Protein AF-0000000083722443 (afdb_homodimer)

pLDDT: mean 84.71, std 19.14, range [34.25, 98.88]

Solvent-accessible surface area (backbone atoms only — not comparable to full-atom values): 8687 Å² total; per-residue (Å²): 117,65,65,60,49,50,51,50,50,55,50,47,51,51,50,49,52,52,44,52,52,48,51,52,52,38,52,53,41,53,50,53,34,51,51,45,53,51,52,39,54,55,49,51,50,51,40,53,54,50,51,49,53,52,51,54,53,54,53,54,51,54,58,54,53,58,58,68,67,63,62,79,79,69,77,77,80,127,115,65,64,60,48,50,50,49,51,53,50,46,51,51,50,49,53,51,43,53,52,49,51,53,52,36,52,51,40,52,50,53,34,51,52,45,54,51,50,38,54,55,50,51,50,50,39,52,53,48,52,50,53,52,51,54,53,54,54,55,52,56,59,53,55,58,58,69,67,64,63,81,80,71,78,78,82,128

Foldseek 3Di:
DVVVVVVVVVVVVVVVVVVVVVVVVVVVVVVVVVVVVVVVVVVVVVVVVVVVVVVVVVVVVVVVVVVVPPDPPPPPDD/DVVVVVVVVVVVVVVVVVVVVVVVVVVVVVVVVVVVVVVVVVVVVVVVVVVVVVVVVVVVVVVVVVVVPPDPPPDPDD

Sequence (156 aa):
MDRKIDGLNEQLEEDSRCLEHLQVQLVDERSKRARLERENNIVQEQVNMLMNMIQETEQMEDEGQEVGRLRPRGTLIVMDRKIDGLNEQLEEDSRCLEHLQVQLVDERSKRARLERENNIVQEQVNMLMNMIQETEQMEDEGQEVGRLRPRGTLIV

Structure (mmCIF, N/CA/C/O backbone):
data_AF-0000000083722443-model_v1
#
loop_
_entity.id
_entity.type
_entity.pdbx_description
1 polymer 'Putative Snf1-related kinase interactor 1'
#
loop_
_atom_site.group_PDB
_atom_site.id
_atom_site.type_symbol
_atom_site.label_atom_id
_atom_site.label_alt_id
_atom_site.label_comp_id
_atom_site.label_asym_id
_atom_site.label_entity_id
_atom_site.label_seq_id
_atom_site.pdbx_PDB_ins_code
_atom_site.Cartn_x
_atom_site.Cartn_y
_atom_site.Cartn_z
_atom_site.occupancy
_atom_site.B_iso_or_equiv
_atom_site.auth_seq_id
_atom_site.auth_comp_id
_atom_site.auth_asym_id
_atom_site.auth_atom_id
_atom_site.pdbx_PDB_model_num
ATOM 1 N N . MET A 1 1 ? 0.13 -43.281 -22.766 1 58.31 1 MET A N 1
ATOM 2 C CA . MET A 1 1 ? 0.903 -42.75 -21.641 1 58.31 1 MET A CA 1
ATOM 3 C C . MET A 1 1 ? 1.322 -41.312 -21.906 1 58.31 1 MET A C 1
ATOM 5 O O . MET A 1 1 ? 1.287 -40.469 -21 1 58.31 1 MET A O 1
ATOM 9 N N . ASP A 1 2 ? 1.426 -40.906 -23.297 1 80.81 2 ASP A N 1
ATOM 10 C CA . ASP A 1 2 ? 1.977 -39.688 -23.844 1 80.81 2 ASP A CA 1
ATOM 11 C C . ASP A 1 2 ? 0.983 -38.531 -23.719 1 80.81 2 ASP A C 1
ATOM 13 O O . ASP A 1 2 ? 1.362 -37.406 -23.344 1 80.81 2 ASP A O 1
ATOM 17 N N . ARG A 1 3 ? -0.325 -39.094 -23.719 1 87.44 3 ARG A N 1
ATOM 18 C CA . ARG A 1 3 ? -1.338 -38.031 -23.688 1 87.44 3 ARG A CA 1
ATOM 19 C C . ARG A 1 3 ? -1.47 -37.438 -22.297 1 87.44 3 ARG A C 1
ATOM 21 O O . ARG A 1 3 ? -1.655 -36.25 -22.141 1 87.44 3 ARG A O 1
ATOM 28 N N . LYS A 1 4 ? -1.379 -38.375 -21.328 1 90.06 4 LYS A N 1
ATOM 29 C CA . LYS A 1 4 ? -1.48 -37.938 -19.938 1 90.06 4 LYS A CA 1
ATOM 30 C C . LYS A 1 4 ? -0.312 -37.031 -19.578 1 90.06 4 LYS A C 1
ATOM 32 O O . LYS A 1 4 ? -0.502 -36 -18.922 1 90.06 4 LYS A O 1
ATOM 37 N N . ILE A 1 5 ? 0.86 -37.312 -19.906 1 92.12 5 ILE A N 1
ATOM 38 C CA . ILE A 1 5 ? 2.064 -36.531 -19.641 1 92.12 5 ILE A CA 1
ATOM 39 C C . ILE A 1 5 ? 1.958 -35.188 -20.328 1 92.12 5 ILE A C 1
ATOM 41 O O . ILE A 1 5 ? 2.344 -34.156 -19.766 1 92.12 5 ILE A O 1
ATOM 45 N N . ASP A 1 6 ? 1.548 -35.281 -21.562 1 90.62 6 ASP A N 1
ATOM 46 C CA . ASP A 1 6 ? 1.365 -34.031 -22.281 1 90.62 6 ASP A CA 1
ATOM 47 C C . ASP A 1 6 ? 0.411 -33.094 -21.531 1 90.62 6 ASP A C 1
ATOM 49 O O . ASP A 1 6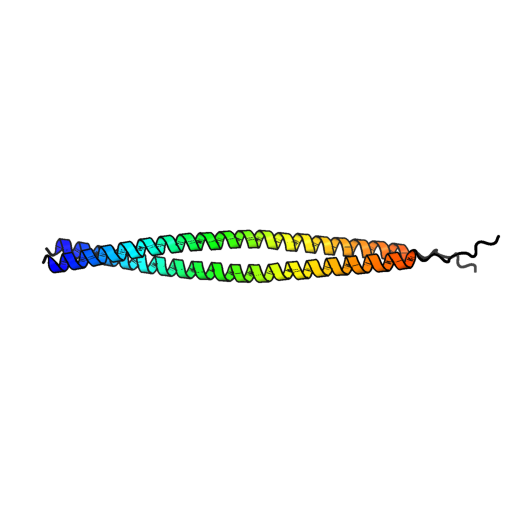 ? 0.657 -31.891 -21.438 1 90.62 6 ASP A O 1
ATOM 53 N N . GLY A 1 7 ? -0.648 -33.719 -21.078 1 94.19 7 GLY A N 1
ATOM 54 C CA . GLY A 1 7 ? -1.607 -32.969 -20.312 1 94.19 7 GLY A CA 1
ATOM 55 C C . GLY A 1 7 ? -1.015 -32.375 -19.047 1 94.19 7 GLY A C 1
ATOM 56 O O . GLY A 1 7 ? -1.261 -31.203 -18.734 1 94.19 7 GLY A O 1
ATOM 57 N N . LEU A 1 8 ? -0.257 -33.125 -18.375 1 94.56 8 LEU A N 1
ATOM 58 C CA . LEU A 1 8 ? 0.388 -32.656 -17.141 1 94.56 8 LEU A CA 1
ATOM 59 C C . LEU A 1 8 ? 1.397 -31.562 -17.453 1 94.56 8 LEU A C 1
ATOM 61 O O . LEU A 1 8 ? 1.49 -30.578 -16.703 1 94.56 8 LEU A O 1
ATOM 65 N N . ASN A 1 9 ? 2.104 -31.688 -18.438 1 93.62 9 ASN A N 1
ATOM 66 C CA . ASN A 1 9 ? 3.07 -30.672 -18.859 1 93.62 9 ASN A CA 1
ATOM 67 C C . ASN A 1 9 ? 2.385 -29.375 -19.234 1 93.62 9 ASN A C 1
ATOM 69 O O . ASN A 1 9 ? 2.895 -28.281 -18.938 1 93.62 9 ASN A O 1
ATOM 73 N N . GLU A 1 10 ? 1.323 -29.484 -19.953 1 95.5 10 GLU A N 1
ATOM 74 C CA . GLU A 1 10 ? 0.537 -28.297 -20.297 1 95.5 10 GLU A CA 1
ATOM 75 C C . GLU A 1 10 ? 0.062 -27.578 -19.031 1 95.5 10 GLU A C 1
ATOM 77 O O . GLU A 1 10 ? 0.118 -26.344 -18.953 1 95.5 10 GLU A O 1
ATOM 82 N N . GLN A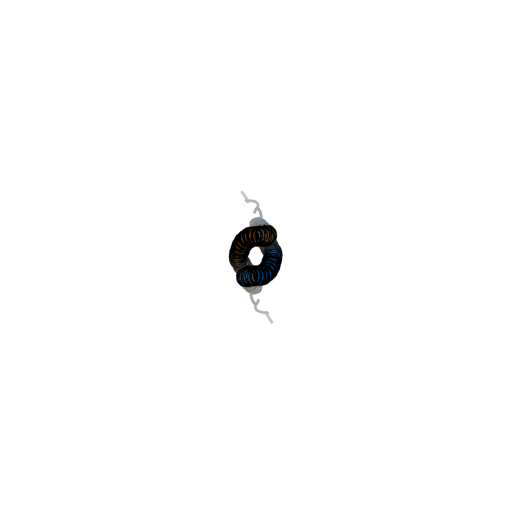 1 11 ? -0.382 -28.359 -18.062 1 97.12 11 GLN A N 1
ATOM 83 C CA . GLN A 1 11 ? -0.823 -27.797 -16.797 1 97.12 11 GLN A CA 1
ATOM 84 C C . GLN A 1 11 ? 0.334 -27.125 -16.062 1 97.12 11 GLN A C 1
ATOM 86 O O . GLN A 1 11 ? 0.175 -26.047 -15.492 1 97.12 11 GLN A O 1
ATOM 91 N N . LEU A 1 12 ? 1.431 -27.75 -16.062 1 96.56 12 LEU A N 1
ATOM 92 C CA . LEU A 1 12 ? 2.611 -27.188 -15.406 1 96.56 12 LEU A CA 1
ATOM 93 C C . LEU A 1 12 ? 3.02 -25.875 -16.047 1 96.56 12 LEU A C 1
ATOM 95 O O . LEU A 1 12 ? 3.414 -24.938 -15.352 1 96.56 12 LEU A O 1
ATOM 99 N N . GLU A 1 13 ? 2.941 -25.766 -17.312 1 95.94 13 GLU A N 1
ATOM 100 C CA . GLU A 1 13 ? 3.264 -24.531 -18.016 1 95.94 13 GLU A CA 1
ATOM 101 C C . GLU A 1 13 ? 2.287 -23.422 -17.656 1 95.94 13 GLU A C 1
ATOM 103 O O . GLU A 1 13 ? 2.693 -22.281 -17.438 1 95.94 13 GLU A O 1
ATOM 108 N N . GLU A 1 14 ? 1.102 -23.75 -17.609 1 97.44 14 GLU A N 1
ATOM 109 C CA . GLU A 1 14 ? 0.077 -22.781 -17.25 1 97.44 14 GLU A CA 1
ATOM 110 C C . GLU A 1 14 ? 0.274 -22.281 -15.82 1 97.44 14 GLU A C 1
ATOM 112 O O . GLU A 1 14 ? 0.2 -21.078 -15.562 1 97.44 14 GLU A O 1
ATOM 117 N N . ASP A 1 15 ? 0.506 -23.188 -14.922 1 97.88 15 ASP A N 1
ATOM 118 C CA . ASP A 1 15 ? 0.736 -22.812 -13.531 1 97.88 15 ASP A CA 1
ATOM 119 C C . ASP A 1 15 ? 1.972 -21.938 -13.391 1 97.88 15 ASP A C 1
ATOM 121 O O . ASP A 1 15 ? 1.967 -20.969 -12.633 1 97.88 15 ASP A O 1
ATOM 125 N N . SER A 1 16 ? 2.945 -22.219 -14.141 1 97.56 16 SER A N 1
ATOM 126 C CA . SER A 1 16 ? 4.164 -21.422 -14.117 1 97.56 16 SER A CA 1
ATOM 127 C C . SER A 1 16 ? 3.895 -20 -14.578 1 97.56 16 SER A C 1
ATOM 129 O O . SER A 1 16 ? 4.406 -19.047 -13.984 1 97.56 16 SER A O 1
ATOM 131 N N . ARG A 1 17 ? 3.127 -19.891 -15.633 1 98.25 17 ARG A N 1
ATOM 132 C CA . ARG A 1 17 ? 2.75 -18.562 -16.125 1 98.25 17 ARG A CA 1
ATOM 133 C C . ARG A 1 17 ? 1.965 -17.797 -15.062 1 98.25 17 ARG A C 1
ATOM 135 O O . ARG A 1 17 ? 2.215 -16.609 -14.836 1 98.25 17 ARG A O 1
ATOM 142 N N . CYS A 1 18 ? 1.061 -18.469 -14.43 1 98.62 18 CYS A N 1
ATOM 143 C CA . CYS A 1 18 ? 0.248 -17.844 -13.391 1 98.62 18 CYS A CA 1
ATOM 144 C C . CYS A 1 18 ? 1.109 -17.422 -12.203 1 98.62 18 CYS A C 1
ATOM 146 O O . CYS A 1 18 ? 0.938 -16.328 -11.664 1 98.62 18 CYS A O 1
ATOM 148 N N . LEU A 1 19 ? 2.072 -18.25 -11.844 1 98.62 19 LEU A N 1
ATOM 149 C CA . LEU A 1 19 ? 2.992 -17.953 -10.75 1 98.62 19 LEU A CA 1
ATOM 150 C C . LEU A 1 19 ? 3.807 -16.703 -11.047 1 98.62 19 LEU A C 1
ATOM 152 O O . LEU A 1 19 ? 3.936 -15.82 -10.195 1 98.62 19 LEU A O 1
ATOM 156 N N . GLU A 1 20 ? 4.262 -16.641 -12.203 1 98.62 20 GLU A N 1
ATOM 157 C CA . GLU A 1 20 ? 5.039 -15.477 -12.617 1 98.62 20 GLU A CA 1
ATOM 158 C C . GLU A 1 20 ? 4.199 -14.203 -12.57 1 98.62 20 GLU A C 1
ATOM 160 O O . GLU A 1 20 ? 4.66 -13.164 -12.094 1 98.62 20 GLU A O 1
ATOM 165 N N . HIS A 1 21 ? 3.033 -14.305 -13.078 1 98.81 21 HIS A N 1
ATOM 166 C CA . HIS A 1 21 ? 2.131 -13.156 -13.094 1 98.81 21 HIS A CA 1
ATOM 167 C C . HIS A 1 21 ? 1.815 -12.68 -11.68 1 98.81 21 HIS A C 1
ATOM 169 O O . HIS A 1 21 ? 1.853 -11.477 -11.398 1 98.81 21 HIS A O 1
ATOM 175 N N . LEU A 1 22 ? 1.547 -13.516 -10.773 1 98.81 22 LEU A N 1
ATOM 176 C CA . LEU A 1 22 ? 1.229 -13.18 -9.391 1 98.81 22 LEU A CA 1
ATOM 177 C C . LEU A 1 22 ? 2.432 -12.547 -8.695 1 98.81 22 LEU A C 1
ATOM 179 O O . LEU A 1 22 ? 2.279 -11.609 -7.902 1 98.81 22 LEU A O 1
ATOM 183 N N . GLN A 1 23 ? 3.523 -13.094 -9 1 98.69 23 GLN A N 1
ATOM 184 C CA . GLN A 1 23 ? 4.746 -12.531 -8.43 1 98.69 23 GLN A CA 1
ATOM 185 C C . GLN A 1 23 ? 4.938 -11.078 -8.867 1 98.69 23 GLN A C 1
ATOM 187 O O . GLN A 1 23 ? 5.309 -10.227 -8.055 1 98.69 23 GLN A O 1
ATOM 192 N N . VAL A 1 24 ? 4.699 -10.773 -10.062 1 98.88 24 VAL A N 1
ATOM 193 C CA . VAL A 1 24 ? 4.816 -9.414 -10.586 1 98.88 24 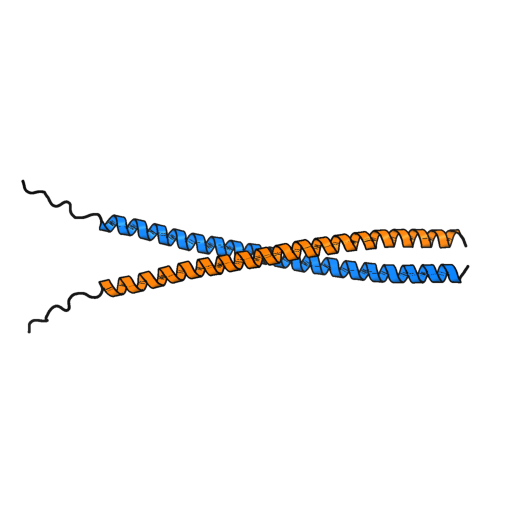VAL A CA 1
ATOM 194 C C . VAL A 1 24 ? 3.791 -8.508 -9.898 1 98.88 24 VAL A C 1
ATOM 196 O O . VAL A 1 24 ? 4.117 -7.398 -9.477 1 98.88 24 VAL A O 1
ATOM 199 N N . GLN A 1 25 ? 2.572 -8.984 -9.773 1 98.75 25 GLN A N 1
ATOM 200 C CA . GLN A 1 25 ? 1.521 -8.219 -9.117 1 98.75 25 GLN A CA 1
ATOM 201 C C . GLN A 1 25 ? 1.883 -7.918 -7.664 1 98.75 25 GLN A C 1
ATOM 203 O O . GLN A 1 25 ? 1.66 -6.805 -7.18 1 98.75 25 GLN A O 1
ATOM 208 N N . LEU A 1 26 ? 2.418 -8.898 -7.086 1 98.88 26 LEU A N 1
ATOM 209 C CA . LEU A 1 26 ? 2.795 -8.75 -5.684 1 98.88 26 LEU A CA 1
ATOM 210 C C . LEU A 1 26 ? 3.883 -7.695 -5.52 1 98.88 26 LEU A C 1
ATOM 212 O O . LEU A 1 26 ? 3.799 -6.848 -4.633 1 98.88 26 LEU A O 1
ATOM 216 N N . VAL A 1 27 ? 4.824 -7.738 -6.367 1 98.81 27 VAL A N 1
ATOM 217 C CA . VAL A 1 27 ? 5.91 -6.766 -6.32 1 98.81 27 VAL A CA 1
ATOM 218 C C . VAL A 1 27 ? 5.363 -5.363 -6.582 1 98.81 27 VAL A C 1
ATOM 220 O O . VAL A 1 27 ? 5.746 -4.402 -5.91 1 98.81 27 VAL A O 1
ATOM 223 N N . ASP A 1 28 ? 4.527 -5.238 -7.508 1 98.75 28 ASP A N 1
ATOM 224 C CA . ASP A 1 28 ? 3.914 -3.955 -7.828 1 98.75 28 ASP A CA 1
ATOM 225 C C . ASP A 1 28 ? 3.119 -3.414 -6.641 1 98.75 28 ASP A C 1
ATOM 227 O O . ASP A 1 28 ? 3.23 -2.236 -6.301 1 98.75 28 ASP A O 1
ATOM 231 N N . GLU A 1 29 ? 2.42 -4.305 -6.02 1 98.75 29 GLU A N 1
ATOM 232 C CA . GLU A 1 29 ? 1.618 -3.9 -4.867 1 98.75 29 GLU A CA 1
ATOM 233 C C . GLU A 1 29 ? 2.504 -3.465 -3.703 1 98.75 29 GLU A C 1
ATOM 235 O O . GLU A 1 29 ? 2.193 -2.494 -3.01 1 98.75 29 GLU A O 1
ATOM 240 N N . ARG A 1 30 ? 3.531 -4.145 -3.508 1 98.75 30 ARG A N 1
ATOM 241 C CA . ARG A 1 30 ? 4.488 -3.766 -2.473 1 98.75 30 ARG A CA 1
ATOM 242 C C . ARG A 1 30 ? 5.09 -2.396 -2.76 1 98.75 30 ARG A C 1
ATOM 244 O O . ARG A 1 30 ? 5.301 -1.599 -1.844 1 98.75 30 ARG A O 1
ATOM 251 N N . SER A 1 31 ? 5.293 -2.072 -3.955 1 98.88 31 SER A N 1
ATOM 252 C CA . SER A 1 31 ? 5.848 -0.78 -4.348 1 98.88 31 SER A CA 1
ATOM 253 C C . SER A 1 31 ? 4.855 0.349 -4.094 1 98.88 31 SER A C 1
ATOM 255 O O . SER A 1 31 ? 5.23 1.416 -3.605 1 98.88 31 SER A O 1
ATOM 257 N N . LYS A 1 32 ? 3.691 0.179 -4.457 1 98.75 32 LYS A N 1
ATOM 258 C CA . LYS A 1 32 ? 2.635 1.155 -4.211 1 98.75 32 LYS A CA 1
ATOM 259 C C . LYS A 1 32 ? 2.469 1.427 -2.719 1 98.75 32 LYS A C 1
ATOM 261 O O . LYS A 1 32 ? 2.398 2.582 -2.297 1 98.75 32 LYS A O 1
ATOM 266 N N . ARG A 1 33 ? 2.469 0.352 -1.942 1 98.88 33 ARG A N 1
ATOM 267 C CA . ARG A 1 33 ? 2.342 0.479 -0.494 1 98.88 33 ARG A CA 1
ATOM 268 C C . ARG A 1 33 ? 3.5 1.282 0.087 1 98.88 33 ARG A C 1
ATOM 270 O O . ARG A 1 33 ? 3.291 2.18 0.907 1 98.88 33 ARG A O 1
ATOM 277 N N . ALA A 1 34 ? 4.625 1.031 -0.373 1 98.69 34 ALA A N 1
ATOM 278 C CA . ALA A 1 34 ? 5.809 1.727 0.124 1 98.69 34 ALA A CA 1
ATOM 279 C C . ALA A 1 34 ? 5.742 3.217 -0.198 1 98.69 34 ALA A C 1
ATOM 281 O O . ALA A 1 34 ? 6.09 4.055 0.638 1 98.69 34 ALA A O 1
ATOM 282 N N . ARG A 1 35 ? 5.309 3.527 -1.366 1 98.5 35 ARG A N 1
ATOM 283 C CA . ARG A 1 35 ? 5.168 4.922 -1.773 1 98.5 35 ARG A CA 1
ATOM 284 C C . ARG A 1 35 ? 4.152 5.648 -0.897 1 98.5 35 ARG A C 1
ATOM 286 O O . ARG A 1 35 ? 4.391 6.777 -0.466 1 98.5 35 ARG A O 1
ATOM 293 N N . LEU A 1 36 ? 3.145 5.004 -0.59 1 98.81 36 LEU A N 1
ATOM 294 C CA . LEU A 1 36 ? 2.082 5.586 0.223 1 98.81 36 LEU A CA 1
ATOM 295 C C . LEU A 1 36 ? 2.545 5.781 1.662 1 98.81 36 LEU A C 1
ATOM 297 O O . LEU A 1 36 ? 2.189 6.773 2.303 1 98.81 36 LEU A O 1
ATOM 301 N N . GLU A 1 37 ? 3.258 4.832 2.113 1 98.56 37 GLU A N 1
ATOM 302 C CA . GLU A 1 37 ? 3.824 4.949 3.453 1 98.56 37 GLU A CA 1
ATOM 303 C C . GLU A 1 37 ? 4.746 6.16 3.562 1 98.56 37 GLU A C 1
ATOM 305 O O . GLU A 1 37 ? 4.688 6.902 4.543 1 98.56 37 GLU A O 1
ATOM 310 N N . ARG A 1 38 ? 5.504 6.371 2.578 1 98.75 38 ARG A N 1
ATOM 311 C CA . ARG A 1 38 ? 6.395 7.527 2.535 1 98.75 38 ARG A CA 1
ATOM 312 C C . ARG A 1 38 ? 5.598 8.828 2.467 1 98.75 38 ARG A C 1
ATOM 314 O O . ARG A 1 38 ? 5.898 9.781 3.186 1 98.75 38 ARG A O 1
ATOM 321 N N . GLU A 1 39 ? 4.641 8.883 1.637 1 98.56 39 GLU A N 1
ATOM 322 C CA . GLU A 1 39 ? 3.791 10.062 1.505 1 98.56 39 GLU A CA 1
ATOM 323 C C . GLU A 1 39 ? 3.062 10.367 2.811 1 98.56 39 GLU A C 1
ATOM 325 O O . GLU A 1 39 ? 2.963 11.523 3.217 1 98.56 39 GLU A O 1
ATOM 330 N N . ASN A 1 40 ? 2.65 9.344 3.471 1 98.56 40 ASN A N 1
ATOM 331 C CA . ASN A 1 40 ? 1.974 9.508 4.75 1 98.56 40 ASN A CA 1
ATOM 332 C C . ASN A 1 40 ? 2.9 10.117 5.801 1 98.56 40 ASN A C 1
ATOM 334 O O . ASN A 1 40 ? 2.496 11 6.551 1 98.56 40 ASN A O 1
ATOM 338 N N . ASN A 1 41 ? 4.09 9.664 5.867 1 98.5 41 ASN A N 1
ATOM 339 C CA . ASN A 1 41 ? 5.082 10.219 6.789 1 98.5 41 ASN A CA 1
ATOM 340 C C . ASN A 1 41 ? 5.324 11.703 6.523 1 98.5 41 ASN A C 1
ATOM 342 O O . ASN A 1 41 ? 5.406 12.5 7.461 1 98.5 41 ASN A O 1
ATOM 346 N N . ILE A 1 42 ? 5.445 12.023 5.234 1 98.5 42 ILE A N 1
ATOM 347 C CA . ILE A 1 42 ? 5.695 13.406 4.824 1 98.5 42 ILE A CA 1
ATOM 348 C C . ILE A 1 42 ? 4.52 14.289 5.238 1 98.5 42 ILE A C 1
ATOM 350 O O . ILE A 1 42 ? 4.715 15.367 5.805 1 98.5 42 ILE A O 1
ATOM 354 N N . VAL A 1 43 ? 3.334 13.852 5.094 1 98.75 43 VAL A N 1
ATOM 355 C CA . VAL A 1 43 ? 2.152 14.656 5.383 1 98.75 43 VAL A CA 1
ATOM 356 C C . VAL A 1 43 ? 1.955 14.758 6.895 1 98.75 43 VAL A C 1
ATOM 358 O O . VAL A 1 43 ? 1.555 15.805 7.406 1 98.75 43 VAL A O 1
ATOM 361 N N . GLN A 1 44 ? 2.322 13.758 7.641 1 98.38 44 GLN A N 1
ATOM 362 C CA . GLN A 1 44 ? 2.285 13.805 9.094 1 98.38 44 GLN A CA 1
ATOM 363 C C . GLN A 1 44 ? 3.266 14.844 9.641 1 98.38 44 GLN A C 1
ATOM 365 O O . GLN A 1 44 ? 2.969 15.531 10.617 1 98.38 44 GLN A O 1
ATOM 370 N N . GLU A 1 45 ? 4.316 14.906 8.992 1 98.38 45 GLU A N 1
ATOM 371 C CA . GLU A 1 45 ? 5.293 15.93 9.359 1 98.38 45 GLU A CA 1
ATOM 372 C C . GLU A 1 45 ? 4.754 17.328 9.094 1 98.38 45 GLU A C 1
ATOM 374 O O . GLU A 1 45 ? 4.977 18.25 9.891 1 98.38 45 GLU A O 1
ATOM 379 N N . GLN A 1 46 ? 4.047 17.453 7.992 1 98.5 46 GLN A N 1
ATOM 380 C CA . GLN A 1 46 ? 3.41 18.719 7.664 1 98.5 46 GLN A CA 1
ATOM 381 C C . GLN A 1 46 ? 2.363 19.094 8.711 1 98.5 46 GLN A C 1
ATOM 383 O O . GLN A 1 46 ? 2.256 20.266 9.094 1 98.5 46 GLN A O 1
ATOM 388 N N . VAL A 1 47 ? 1.681 18.156 9.25 1 98.69 47 VAL A N 1
ATOM 389 C CA . VAL A 1 47 ? 0.703 18.391 10.305 1 98.69 47 VAL A CA 1
ATOM 390 C C . VAL A 1 47 ? 1.409 18.891 11.562 1 98.69 47 VAL A C 1
ATOM 392 O O . VAL A 1 47 ? 0.983 19.875 12.164 1 98.69 47 VAL A O 1
ATOM 395 N N . ASN A 1 48 ? 2.498 18.266 11.852 1 97.94 48 ASN A N 1
ATOM 396 C CA . ASN A 1 48 ? 3.268 18.672 13.023 1 97.94 48 ASN A CA 1
ATOM 397 C C . ASN A 1 48 ? 3.793 20.094 12.883 1 97.94 48 ASN A C 1
ATOM 399 O O . ASN A 1 48 ? 3.752 20.875 13.836 1 97.94 48 ASN A O 1
ATOM 403 N N . MET A 1 49 ? 4.262 20.484 11.703 1 97.38 49 MET A N 1
ATOM 404 C CA . MET A 1 49 ? 4.777 21.828 11.422 1 97.38 49 MET A CA 1
ATOM 405 C C . MET A 1 49 ? 3.67 22.859 11.547 1 97.38 49 MET A C 1
ATOM 407 O O . MET A 1 49 ? 3.859 23.906 12.18 1 97.38 49 MET A O 1
ATOM 411 N N . LEU A 1 50 ? 2.541 22.531 11.078 1 97.31 50 LEU A N 1
ATOM 412 C CA . LEU A 1 50 ? 1.41 23.453 11.102 1 97.31 50 LEU A CA 1
ATOM 413 C C . LEU A 1 50 ? 0.886 23.625 12.523 1 97.31 50 LEU A C 1
ATOM 415 O O . LEU A 1 50 ? 0.568 24.734 12.938 1 97.31 50 LEU A O 1
ATOM 419 N N . MET A 1 51 ? 0.879 22.594 13.297 1 96.25 51 MET A N 1
ATOM 420 C CA . MET A 1 51 ? 0.448 22.641 14.688 1 96.25 51 MET A CA 1
ATOM 421 C C . MET A 1 51 ? 1.4 23.484 15.531 1 96.25 51 MET A C 1
ATOM 423 O O . MET A 1 51 ? 0.962 24.266 16.375 1 96.25 51 MET A O 1
ATOM 427 N N . ASN A 1 52 ? 2.67 23.297 15.195 1 94.31 52 ASN A N 1
ATOM 428 C CA . ASN A 1 52 ? 3.668 24.094 15.891 1 94.31 52 ASN A CA 1
ATOM 429 C C . ASN A 1 52 ? 3.508 25.578 15.57 1 94.31 52 ASN A C 1
ATOM 431 O O . ASN A 1 52 ? 3.66 26.422 16.453 1 94.31 52 ASN A O 1
ATOM 435 N N . MET A 1 53 ? 3.162 25.938 14.375 1 88.44 53 MET A N 1
ATOM 436 C CA . MET A 1 53 ? 2.957 27.328 13.953 1 88.44 53 MET A CA 1
ATOM 437 C C . MET A 1 53 ? 1.752 27.938 14.664 1 88.44 53 MET A C 1
ATOM 439 O O . MET A 1 53 ? 1.806 29.078 15.109 1 88.44 53 MET A O 1
ATOM 443 N N . ILE A 1 54 ? 0.771 27.172 14.891 1 85.94 54 ILE A N 1
ATOM 444 C CA . ILE A 1 54 ? -0.446 27.625 15.555 1 85.94 54 ILE A CA 1
ATOM 445 C C . ILE A 1 54 ? -0.18 27.828 17.047 1 85.94 54 ILE A C 1
ATOM 447 O O . ILE A 1 54 ? -0.604 28.828 17.625 1 85.94 54 ILE A O 1
ATOM 451 N N . GLN A 1 55 ? 0.614 26.953 17.562 1 88.06 55 GLN A N 1
ATOM 452 C CA . GLN A 1 55 ? 0.918 27.031 18.984 1 88.06 55 GLN A CA 1
ATOM 453 C C . GLN A 1 55 ? 1.821 28.234 19.281 1 88.06 55 GLN A C 1
ATOM 455 O O . GLN A 1 55 ? 1.649 28.906 20.281 1 88.06 55 GLN A O 1
ATOM 460 N N . GLU A 1 56 ? 2.73 28.516 18.328 1 83.25 56 GLU A N 1
ATOM 461 C CA . GLU A 1 56 ? 3.619 29.672 18.484 1 83.25 56 GLU A CA 1
ATOM 462 C C . GLU A 1 56 ? 2.848 30.984 18.375 1 83.25 56 GLU A C 1
ATOM 464 O O . GLU A 1 56 ? 3.123 31.922 19.125 1 83.25 56 GLU A O 1
ATOM 469 N N . THR A 1 57 ? 1.875 31 17.609 1 77.19 57 THR A N 1
ATOM 470 C CA . THR A 1 57 ? 1.059 32.219 17.438 1 77.19 57 THR A CA 1
ATOM 471 C C . THR A 1 57 ? 0.174 32.438 18.656 1 77.19 57 THR A C 1
ATOM 473 O O . THR A 1 57 ? 0.012 33.562 19.109 1 77.19 57 THR A O 1
ATOM 476 N N . GLU A 1 58 ? -0.294 31.328 19.25 1 77.69 58 GLU A N 1
ATOM 477 C CA . GLU A 1 58 ? -1.143 31.422 20.438 1 77.69 58 GLU A CA 1
ATOM 478 C C . GLU A 1 58 ? -0.341 31.859 21.656 1 77.69 58 GLU A C 1
ATOM 480 O O . GLU A 1 58 ? -0.848 32.594 22.5 1 77.69 58 GLU A O 1
ATOM 485 N N . GLN A 1 59 ? 0.863 31.484 21.672 1 79.56 59 GLN A N 1
ATOM 486 C CA . GLN A 1 59 ? 1.726 31.844 22.797 1 79.56 59 GLN A CA 1
ATOM 487 C C . GLN A 1 59 ? 2.158 33.312 22.703 1 79.56 59 GLN A C 1
ATOM 489 O O . GLN A 1 59 ? 2.262 34 23.719 1 79.56 59 GLN A O 1
ATOM 494 N N . MET A 1 60 ? 2.311 33.906 21.516 1 71.75 60 MET A N 1
ATOM 495 C CA . MET A 1 60 ? 2.693 35.281 21.312 1 71.75 60 MET A CA 1
ATOM 496 C C . MET A 1 60 ? 1.532 36.219 21.625 1 71.75 60 MET A C 1
ATOM 498 O O . MET A 1 60 ? 1.737 37.312 22.156 1 71.75 60 MET A O 1
ATOM 502 N N . GLU A 1 61 ? 0.362 35.75 21.438 1 67.69 61 GLU A N 1
ATOM 503 C CA . GLU A 1 61 ? -0.824 36.562 21.703 1 67.69 61 GLU A CA 1
ATOM 504 C C . GLU A 1 61 ? -1.103 36.625 23.203 1 67.69 61 GLU A C 1
ATOM 506 O O . GLU A 1 61 ? -1.549 37.688 23.703 1 67.69 61 GLU A O 1
ATOM 511 N N . ASP A 1 62 ? -0.89 35.688 23.859 1 67.69 62 ASP A N 1
ATOM 512 C CA . ASP A 1 62 ? -1.093 35.656 25.312 1 67.69 62 ASP A CA 1
ATOM 513 C C . ASP A 1 62 ? -0.051 36.531 26.016 1 67.69 62 ASP A C 1
ATOM 515 O O . ASP A 1 62 ? -0.37 37.219 26.984 1 67.69 62 ASP A O 1
ATOM 519 N N . GLU A 1 63 ? 1.141 36.594 25.562 1 63.81 63 GLU A N 1
ATOM 520 C CA . GLU A 1 63 ? 2.184 37.406 26.156 1 63.81 63 GLU A CA 1
ATOM 521 C C . GLU A 1 63 ? 1.943 38.906 25.875 1 63.81 63 GLU A C 1
ATOM 523 O O . GLU A 1 63 ? 2.273 39.75 26.688 1 63.81 63 GLU A O 1
ATOM 528 N N . GLY A 1 64 ? 1.42 39.25 24.766 1 57.47 64 GLY A N 1
ATOM 529 C CA . GLY A 1 64 ? 1.087 40.625 24.438 1 57.47 64 GLY A CA 1
ATOM 530 C C . GLY A 1 64 ? -0.102 41.156 25.219 1 57.47 64 GLY A C 1
ATOM 531 O O . GLY A 1 64 ? -0.167 42.344 25.531 1 57.47 64 GLY A O 1
ATOM 532 N N . GLN A 1 65 ? -1.085 40.406 25.453 1 57 65 GLN A N 1
ATOM 533 C CA . GLN A 1 65 ? -2.23 40.844 26.234 1 57 65 GLN A CA 1
ATOM 534 C C . GLN A 1 65 ? -1.842 41.031 27.703 1 57 65 GLN A C 1
ATOM 536 O O . GLN A 1 65 ? -2.402 41.906 28.375 1 57 65 GLN A O 1
ATOM 541 N N . GLU A 1 66 ? -0.957 40.375 28.141 1 57.06 66 GLU A N 1
ATOM 542 C CA . GLU A 1 66 ? -0.539 40.562 29.516 1 57.06 66 GLU A CA 1
ATOM 543 C C . GLU A 1 66 ? 0.195 41.906 29.688 1 57.06 66 GLU A C 1
ATOM 545 O O . GLU A 1 66 ? 0.094 42.531 30.734 1 57.06 66 GLU A O 1
ATOM 550 N N . VAL A 1 67 ? 0.833 42.344 28.703 1 55.75 67 VAL A N 1
ATOM 551 C CA . VAL A 1 67 ? 1.542 43.625 28.812 1 55.75 67 VAL A CA 1
ATOM 552 C C . VAL A 1 67 ? 0.544 44.781 28.766 1 55.75 67 VAL A C 1
ATOM 554 O O . VAL A 1 67 ? 0.738 45.812 29.422 1 55.75 67 VAL A O 1
ATOM 557 N N . GLY A 1 68 ? -0.554 44.688 28.109 1 55.06 68 GLY A N 1
ATOM 558 C CA . GLY A 1 68 ? -1.544 45.75 28.031 1 55.06 68 GLY A CA 1
ATOM 559 C C . GLY A 1 68 ? -2.336 45.906 29.328 1 55.06 68 GLY A C 1
ATOM 560 O O . GLY A 1 68 ? -3.041 46.906 29.5 1 55.06 68 GLY A O 1
ATOM 561 N N . ARG A 1 69 ? -2.471 44.906 30.047 1 50.84 69 ARG A N 1
ATOM 562 C CA . ARG A 1 69 ? -3.15 45.031 31.328 1 50.84 69 ARG A CA 1
ATOM 563 C C . ARG A 1 69 ? -2.25 45.688 32.375 1 50.84 69 ARG A C 1
ATOM 565 O O . ARG A 1 69 ? -2.625 45.844 33.531 1 50.84 69 ARG A O 1
ATOM 572 N N . LEU A 1 70 ? -1.044 45.938 32.094 1 48.62 70 LEU A N 1
ATOM 573 C CA . LEU A 1 70 ? -0.306 46.719 33.062 1 48.62 70 LEU A CA 1
ATOM 574 C C . LEU A 1 70 ? -0.763 48.188 33.031 1 48.62 70 LEU A C 1
ATOM 576 O O . LEU A 1 70 ? -0.421 48.938 32.094 1 48.62 70 LEU A O 1
ATOM 580 N N . ARG A 1 71 ? -1.981 48.5 33.375 1 50.44 71 ARG A N 1
ATOM 581 C CA . ARG A 1 71 ? -2.453 49.844 33.75 1 50.44 71 ARG A CA 1
ATOM 582 C C . ARG A 1 71 ? -1.53 50.469 34.781 1 50.44 71 ARG A C 1
ATOM 584 O O . ARG A 1 71 ? -0.983 49.781 35.625 1 50.44 71 ARG A O 1
ATOM 591 N N . PRO A 1 72 ? -1.054 51.75 34.562 1 54.06 72 PRO A N 1
ATOM 592 C CA . PRO A 1 72 ? -0.316 52.594 35.5 1 54.06 72 PRO A CA 1
ATOM 593 C C . PRO A 1 72 ? -0.947 52.625 36.875 1 54.06 72 PRO A C 1
ATOM 595 O O . PRO A 1 72 ? -2.174 52.562 37 1 54.06 72 PRO A O 1
ATOM 598 N N . ARG A 1 73 ? -0.435 51.875 37.781 1 50.72 73 ARG A N 1
ATOM 599 C CA . ARG A 1 73 ? -0.769 52.062 39.188 1 50.72 73 ARG A CA 1
ATOM 600 C C . ARG A 1 73 ? -0.94 53.531 39.531 1 50.72 73 ARG A C 1
ATOM 602 O O . ARG A 1 73 ? 0.027 54.312 39.5 1 50.72 73 ARG A O 1
ATOM 609 N N . GLY A 1 74 ? -1.865 54.188 39.094 1 46.75 74 GLY A N 1
ATOM 610 C CA . GLY A 1 74 ? -2.209 55.469 39.656 1 46.75 74 GLY A CA 1
ATOM 611 C C . GLY A 1 74 ? -2.141 55.5 41.188 1 46.75 74 GLY A C 1
ATOM 612 O O . GLY A 1 74 ? -2.377 54.469 41.812 1 46.75 74 GLY A O 1
ATOM 613 N N . THR A 1 75 ? -1.103 56.25 41.719 1 45.53 75 THR A N 1
ATOM 614 C CA . THR A 1 75 ? -0.965 56.75 43.094 1 45.53 75 THR A CA 1
ATOM 615 C C . THR A 1 75 ? -2.318 57.188 43.656 1 45.53 75 THR A C 1
ATOM 617 O O . THR A 1 75 ? -2.975 58.062 43.094 1 45.53 75 THR A O 1
ATOM 620 N N . LEU A 1 76 ? -3.059 56.281 44.125 1 42.44 76 LEU A N 1
ATOM 621 C CA . LEU A 1 76 ? -4.223 56.656 44.938 1 42.44 76 LEU A CA 1
ATOM 622 C C . LEU A 1 76 ? -3.902 57.812 45.844 1 42.44 76 LEU A C 1
ATOM 624 O O . LEU A 1 76 ? -3.008 57.719 46.688 1 42.44 76 LEU A O 1
ATOM 628 N N . ILE A 1 77 ? -3.988 59.094 45.406 1 46.44 77 ILE A N 1
ATOM 629 C CA . ILE A 1 77 ? -4.047 60.25 46.312 1 46.44 77 ILE A CA 1
ATOM 630 C C . ILE A 1 77 ? -5.145 60 47.375 1 46.44 77 ILE A C 1
ATOM 632 O O . ILE A 1 77 ? -6.312 59.844 47 1 46.44 77 ILE A O 1
ATOM 636 N N . VAL A 1 78 ? -4.797 59.5 48.656 1 34.25 78 VAL A N 1
ATOM 637 C CA . VAL A 1 78 ? -5.578 59.906 49.812 1 34.25 78 VAL A CA 1
ATOM 638 C C . VAL A 1 78 ? -5.395 61.406 50.062 1 34.25 78 VAL A C 1
ATOM 640 O O . VAL A 1 78 ? -4.289 61.938 49.938 1 34.25 78 VAL A O 1
ATOM 643 N N . MET B 1 1 ? 6.602 -45.438 -16.797 1 59.38 1 MET B N 1
ATOM 644 C CA . MET B 1 1 ? 5.703 -44.344 -17.156 1 59.38 1 MET B CA 1
ATOM 645 C C . MET B 1 1 ? 5.129 -43.656 -15.922 1 59.38 1 MET B C 1
ATOM 647 O O . MET B 1 1 ? 5.016 -42.438 -15.875 1 59.38 1 MET B O 1
ATOM 651 N N . ASP B 1 2 ? 5.098 -44.438 -14.742 1 81.62 2 ASP B N 1
ATOM 652 C CA . ASP B 1 2 ? 4.43 -44.125 -13.484 1 81.62 2 ASP B CA 1
ATOM 653 C C . ASP B 1 2 ? 5.258 -43.125 -12.664 1 81.62 2 ASP B C 1
ATOM 655 O O . ASP B 1 2 ? 4.723 -42.156 -12.109 1 81.62 2 ASP B O 1
ATOM 659 N N . ARG B 1 3 ? 6.633 -43.344 -12.977 1 87.94 3 ARG B N 1
ATOM 660 C CA . ARG B 1 3 ? 7.5 -42.5 -12.164 1 87.94 3 ARG B CA 1
ATOM 661 C C . ARG B 1 3 ? 7.477 -41.062 -12.656 1 87.94 3 ARG B C 1
ATOM 663 O O . ARG B 1 3 ? 7.488 -40.125 -11.859 1 87.94 3 ARG B O 1
ATOM 670 N N . LYS B 1 4 ? 7.469 -40.969 -14.008 1 89.94 4 LYS B N 1
ATOM 671 C CA . LYS B 1 4 ? 7.438 -39.625 -14.602 1 89.94 4 LYS B CA 1
ATOM 672 C C . LYS B 1 4 ? 6.141 -38.906 -14.25 1 89.94 4 LYS B C 1
ATOM 674 O O . LYS B 1 4 ? 6.156 -37.719 -13.914 1 89.94 4 LYS B O 1
ATOM 679 N N . ILE B 1 5 ? 5.035 -39.5 -14.305 1 92.12 5 ILE B N 1
ATOM 680 C CA . ILE B 1 5 ? 3.725 -38.938 -13.977 1 92.12 5 ILE B CA 1
ATOM 681 C C . ILE B 1 5 ? 3.689 -38.531 -12.5 1 92.12 5 ILE B C 1
ATOM 683 O O . ILE B 1 5 ? 3.145 -37.469 -12.148 1 92.12 5 ILE B O 1
ATOM 687 N N . ASP B 1 6 ? 4.18 -39.438 -11.734 1 90.62 6 ASP B N 1
ATOM 688 C CA . ASP B 1 6 ? 4.238 -39.125 -10.312 1 90.62 6 ASP B CA 1
ATOM 689 C C . ASP B 1 6 ? 5.016 -37.844 -10.062 1 90.62 6 ASP B C 1
ATOM 691 O O . ASP B 1 6 ? 4.613 -37 -9.25 1 90.62 6 ASP B O 1
ATOM 695 N N . GLY B 1 7 ? 6.113 -37.781 -10.781 1 94.25 7 GLY B N 1
ATOM 696 C CA . GLY B 1 7 ? 6.918 -36.594 -10.672 1 94.25 7 GLY B CA 1
ATOM 697 C C . GLY B 1 7 ? 6.184 -35.344 -11.109 1 94.25 7 GLY B C 1
ATOM 698 O O . GLY B 1 7 ? 6.258 -34.312 -10.445 1 94.25 7 GLY B O 1
ATOM 699 N N . LEU B 1 8 ? 5.504 -35.438 -12.18 1 94.5 8 LEU B N 1
ATOM 700 C CA . LEU B 1 8 ? 4.734 -34.312 -12.695 1 94.5 8 LEU B CA 1
ATOM 701 C C . LEU B 1 8 ? 3.611 -33.938 -11.734 1 94.5 8 LEU B C 1
ATOM 703 O O . LEU B 1 8 ? 3.352 -32.75 -11.516 1 94.5 8 LEU B O 1
ATOM 707 N N . ASN B 1 9 ? 2.982 -34.844 -11.203 1 93.62 9 ASN B N 1
ATOM 708 C CA . ASN B 1 9 ? 1.916 -34.625 -10.242 1 93.62 9 ASN B CA 1
ATOM 709 C C . ASN B 1 9 ? 2.445 -33.938 -8.977 1 93.62 9 ASN B C 1
ATOM 711 O O . ASN B 1 9 ? 1.78 -33.062 -8.406 1 93.62 9 ASN B O 1
ATOM 715 N N . GLU B 1 10 ? 3.549 -34.406 -8.516 1 95.69 10 GLU B N 1
ATOM 716 C CA . GLU B 1 10 ? 4.195 -33.781 -7.371 1 95.69 10 GLU B CA 1
ATOM 717 C C . GLU B 1 10 ? 4.5 -32.312 -7.656 1 95.69 10 GLU B C 1
ATOM 719 O O . GLU B 1 10 ? 4.273 -31.438 -6.805 1 95.69 10 GLU B O 1
ATOM 724 N N . GLN B 1 11 ? 4.992 -32.062 -8.859 1 97.12 11 GLN B N 1
ATOM 725 C CA . GLN B 1 11 ? 5.281 -30.688 -9.266 1 97.12 11 GLN B CA 1
ATOM 726 C C . GLN B 1 11 ? 4.008 -29.844 -9.336 1 97.12 11 GLN B C 1
ATOM 728 O O . GLN B 1 11 ? 3.992 -28.688 -8.906 1 97.12 11 GLN B O 1
ATOM 733 N N . LEU B 1 12 ? 2.992 -30.391 -9.852 1 96.5 12 LEU B N 1
ATOM 734 C CA . LEU B 1 12 ? 1.712 -29.703 -9.945 1 96.5 12 LEU B CA 1
ATOM 735 C C . LEU B 1 12 ? 1.179 -29.344 -8.562 1 96.5 12 LEU B C 1
ATOM 737 O O . LEU B 1 12 ? 0.631 -28.266 -8.359 1 96.5 12 LEU B O 1
ATOM 741 N N . GLU B 1 13 ? 1.327 -30.203 -7.629 1 95.81 13 GLU B N 1
ATOM 742 C CA . GLU B 1 13 ? 0.894 -29.953 -6.258 1 95.81 13 GLU B CA 1
ATOM 743 C C . GLU B 1 13 ? 1.7 -28.828 -5.621 1 95.81 13 GLU B C 1
ATOM 745 O O . GLU B 1 13 ? 1.14 -27.969 -4.945 1 95.81 13 GLU B O 1
ATOM 750 N N . GLU B 1 14 ? 2.904 -28.875 -5.84 1 97.5 14 GLU B N 1
ATOM 751 C CA . GLU B 1 14 ? 3.773 -27.828 -5.309 1 97.5 14 GLU B CA 1
ATOM 752 C C . GLU B 1 14 ? 3.432 -26.469 -5.906 1 97.5 14 GLU B C 1
ATOM 754 O O . GLU B 1 14 ? 3.332 -25.469 -5.184 1 97.5 14 GLU B O 1
ATOM 759 N N . ASP B 1 15 ? 3.252 -26.422 -7.195 1 97.94 15 ASP B N 1
ATOM 760 C CA . ASP B 1 15 ? 2.898 -25.188 -7.867 1 97.94 15 ASP B CA 1
ATOM 761 C C . ASP B 1 15 ? 1.551 -24.656 -7.375 1 97.94 15 ASP B C 1
ATOM 763 O O . ASP B 1 15 ? 1.386 -23.453 -7.168 1 97.94 15 ASP B O 1
ATOM 767 N N . SER B 1 16 ? 0.68 -25.516 -7.133 1 97.56 16 SER B N 1
ATOM 768 C CA . SER B 1 16 ? -0.631 -25.141 -6.621 1 97.56 16 SER B CA 1
ATOM 769 C C . SER B 1 16 ? -0.518 -24.5 -5.242 1 97.56 16 SER B C 1
ATOM 771 O O . SER B 1 16 ? -1.177 -23.484 -4.965 1 97.56 16 SER B O 1
ATOM 773 N N . ARG B 1 17 ? 0.283 -25.109 -4.414 1 98.25 17 ARG B N 1
ATOM 774 C CA . ARG B 1 17 ? 0.516 -24.547 -3.088 1 98.25 17 ARG B CA 1
ATOM 775 C C . ARG B 1 17 ? 1.134 -23.156 -3.188 1 98.25 17 ARG B C 1
ATOM 777 O O . ARG B 1 17 ? 0.723 -22.234 -2.477 1 98.25 17 ARG B O 1
ATOM 784 N N . CYS B 1 18 ? 2.072 -23 -4.051 1 98.69 18 CYS B N 1
ATOM 785 C CA . CYS B 1 18 ? 2.74 -21.719 -4.254 1 98.69 18 CYS B CA 1
ATOM 786 C C . CYS B 1 18 ? 1.768 -20.688 -4.785 1 98.69 18 CYS B C 1
ATOM 788 O O . CYS B 1 18 ? 1.769 -19.531 -4.328 1 98.69 18 CYS B O 1
ATOM 790 N N . LEU B 1 19 ? 0.9 -21.078 -5.688 1 98.62 19 LEU B N 1
ATOM 791 C CA . LEU B 1 19 ? -0.11 -20.188 -6.254 1 98.62 19 LEU B CA 1
ATOM 792 C C . LEU B 1 19 ? -1.06 -19.688 -5.172 1 98.62 19 LEU B C 1
ATOM 794 O O . LEU B 1 19 ? -1.349 -18.5 -5.102 1 98.62 19 LEU B O 1
ATOM 798 N N . GLU B 1 20 ? -1.455 -20.562 -4.375 1 98.62 20 GLU B N 1
ATOM 799 C CA . GLU B 1 20 ? -2.35 -20.203 -3.281 1 98.62 20 GLU B CA 1
ATOM 800 C C . GLU B 1 20 ? -1.68 -19.219 -2.326 1 98.62 20 GLU B C 1
ATOM 802 O O . GLU B 1 20 ? -2.297 -18.234 -1.903 1 98.62 20 GLU B O 1
ATOM 807 N N . HIS B 1 21 ? -0.482 -19.516 -1.993 1 98.81 21 HIS B N 1
ATOM 808 C CA . HIS B 1 21 ? 0.265 -18.656 -1.081 1 98.81 21 HIS B CA 1
ATOM 809 C C . HIS B 1 21 ? 0.439 -17.25 -1.66 1 98.81 21 HIS B C 1
ATOM 811 O O . HIS B 1 21 ? 0.235 -16.25 -0.962 1 98.81 21 HIS B O 1
ATOM 817 N N . LEU B 1 22 ? 0.77 -17.094 -2.879 1 98.81 22 LEU B N 1
ATOM 818 C CA . LEU B 1 22 ? 0.962 -15.805 -3.537 1 98.81 22 LEU B CA 1
ATOM 819 C C . LEU B 1 22 ? -0.347 -15.023 -3.605 1 98.81 22 LEU B C 1
ATOM 821 O O . LEU B 1 22 ? -0.357 -13.805 -3.438 1 98.81 22 LEU B O 1
ATOM 825 N N . GLN B 1 23 ? -1.344 -15.75 -3.863 1 98.69 23 GLN B N 1
ATOM 826 C CA . GLN B 1 23 ? -2.656 -15.109 -3.898 1 98.69 23 GLN B CA 1
ATOM 827 C C . GLN B 1 23 ? -3.008 -14.5 -2.543 1 98.69 23 GLN B C 1
ATOM 829 O O . GLN B 1 23 ? -3.527 -13.391 -2.477 1 98.69 23 GLN B O 1
ATOM 834 N N . VAL B 1 24 ? -2.736 -15.164 -1.483 1 98.88 24 VAL B N 1
ATOM 835 C CA . VAL B 1 24 ? -2.992 -14.664 -0.137 1 98.88 24 VAL B CA 1
ATOM 836 C C . VAL B 1 24 ? -2.131 -13.43 0.129 1 98.88 24 VAL B C 1
ATOM 838 O O . VAL B 1 24 ? -2.621 -12.422 0.646 1 98.88 24 VAL B O 1
ATOM 841 N N . GLN B 1 25 ? -0.869 -13.484 -0.247 1 98.75 25 GLN B N 1
ATOM 842 C CA . GLN B 1 25 ? 0.04 -12.359 -0.062 1 98.75 25 GLN B CA 1
ATOM 843 C C . GLN B 1 25 ? -0.439 -11.133 -0.833 1 98.75 25 GLN B C 1
ATOM 845 O O . GLN B 1 25 ? -0.383 -10.016 -0.325 1 98.75 25 GLN B O 1
ATOM 850 N N . LEU B 1 26 ? -0.882 -11.414 -1.97 1 98.88 26 LEU B N 1
ATOM 851 C CA . LEU B 1 26 ? -1.353 -10.328 -2.822 1 98.88 26 LEU B CA 1
ATOM 852 C C . LEU B 1 26 ? -2.57 -9.648 -2.209 1 98.88 26 LEU B C 1
ATOM 854 O O . LEU B 1 26 ? -2.645 -8.414 -2.17 1 98.88 26 LEU B O 1
ATOM 858 N N . VAL B 1 27 ? -3.449 -10.414 -1.724 1 98.88 27 VAL B N 1
ATOM 859 C CA . VAL B 1 27 ? -4.648 -9.875 -1.093 1 98.88 27 VAL B CA 1
ATOM 860 C C . VAL B 1 27 ? -4.262 -9.078 0.153 1 98.88 27 VAL B C 1
AT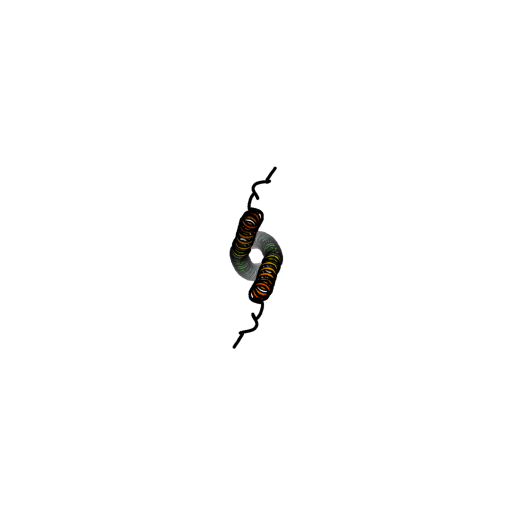OM 862 O O . VAL B 1 27 ? -4.797 -7.996 0.395 1 98.88 27 VAL B O 1
ATOM 865 N N . ASP B 1 28 ? -3.406 -9.578 0.912 1 98.75 28 ASP B N 1
ATOM 866 C CA . ASP B 1 28 ? -2.939 -8.898 2.113 1 98.75 28 ASP B CA 1
ATOM 867 C C . ASP B 1 28 ? -2.285 -7.562 1.765 1 98.75 28 ASP B C 1
ATOM 869 O O . ASP B 1 28 ? -2.559 -6.543 2.406 1 98.75 28 ASP B O 1
ATOM 873 N N . GLU B 1 29 ? -1.517 -7.602 0.734 1 98.75 29 GLU B N 1
ATOM 874 C CA . GLU B 1 29 ? -0.838 -6.379 0.311 1 98.75 29 GLU B CA 1
ATOM 875 C C . GLU B 1 29 ? -1.837 -5.34 -0.19 1 98.75 29 GLU B C 1
ATOM 877 O O . GLU B 1 29 ? -1.689 -4.145 0.085 1 98.75 29 GLU B O 1
ATOM 882 N N . ARG B 1 30 ? -2.768 -5.77 -0.891 1 98.75 30 ARG B N 1
ATOM 883 C CA . ARG B 1 30 ? -3.822 -4.871 -1.351 1 98.75 30 ARG B CA 1
ATOM 884 C C . ARG B 1 30 ? -4.574 -4.258 -0.172 1 98.75 30 ARG B C 1
ATOM 886 O O . ARG B 1 30 ? -4.934 -3.08 -0.203 1 98.75 30 ARG B O 1
ATOM 893 N N . SER B 1 31 ? -4.758 -4.965 0.855 1 98.88 31 SER B N 1
ATOM 894 C CA . SER B 1 31 ? -5.445 -4.477 2.047 1 98.88 31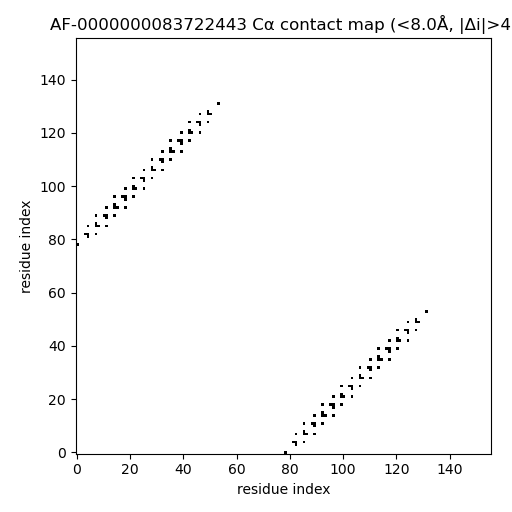 SER B CA 1
ATOM 895 C C . SER B 1 31 ? -4.617 -3.42 2.77 1 98.88 31 SER B C 1
ATOM 897 O O . SER B 1 31 ? -5.148 -2.402 3.215 1 98.88 31 SER B O 1
ATOM 899 N N . LYS B 1 32 ? -3.414 -3.648 2.934 1 98.75 32 LYS B N 1
ATOM 900 C CA . LYS B 1 32 ? -2.502 -2.693 3.555 1 98.75 32 LYS B CA 1
ATOM 901 C C . LYS B 1 32 ? -2.455 -1.387 2.77 1 98.75 32 LYS B C 1
ATOM 903 O O . LYS B 1 32 ? -2.551 -0.303 3.352 1 98.75 32 LYS B O 1
ATOM 908 N N . ARG B 1 33 ? -2.375 -1.521 1.468 1 98.88 33 ARG B N 1
ATOM 909 C CA . ARG B 1 33 ? -2.348 -0.345 0.604 1 98.88 33 ARG B CA 1
ATOM 910 C C . ARG B 1 33 ? -3.627 0.471 0.751 1 98.88 33 ARG B C 1
ATOM 912 O O . ARG B 1 33 ? -3.578 1.696 0.882 1 98.88 33 ARG B O 1
ATOM 919 N N . ALA B 1 34 ? -4.688 -0.184 0.798 1 98.69 34 ALA B N 1
ATOM 920 C CA . ALA B 1 34 ? -5.977 0.493 0.923 1 98.69 34 ALA B CA 1
ATOM 921 C C . ALA B 1 34 ? -6.074 1.24 2.25 1 98.69 34 ALA B C 1
ATOM 923 O O . ALA B 1 34 ? -6.574 2.369 2.297 1 98.69 34 ALA B O 1
ATOM 924 N N . ARG B 1 35 ? -5.613 0.635 3.283 1 98.44 35 ARG B N 1
ATOM 925 C CA . ARG B 1 35 ? -5.617 1.267 4.598 1 98.44 35 ARG B CA 1
ATOM 926 C C . ARG B 1 35 ? -4.754 2.523 4.605 1 98.44 35 ARG B C 1
ATOM 928 O O . ARG B 1 35 ? -5.156 3.557 5.145 1 98.44 35 ARG B O 1
ATOM 935 N N . LEU B 1 36 ? -3.689 2.457 3.971 1 98.81 36 LEU B N 1
ATOM 936 C CA . LEU B 1 36 ? -2.76 3.578 3.914 1 98.81 36 LEU B CA 1
ATOM 937 C C . LEU B 1 36 ? -3.332 4.719 3.078 1 98.81 36 LEU B C 1
ATOM 939 O O . LEU B 1 36 ? -3.143 5.891 3.408 1 98.81 36 LEU B O 1
ATOM 943 N N . GLU B 1 37 ? -3.949 4.336 2.039 1 98.5 37 GLU B N 1
ATOM 944 C CA . GLU B 1 37 ? -4.605 5.336 1.201 1 98.5 37 GLU B CA 1
ATOM 945 C C . GLU B 1 37 ? -5.668 6.098 1.985 1 98.5 37 GLU B C 1
ATOM 947 O O . GLU B 1 37 ? -5.758 7.324 1.885 1 98.5 37 GLU B O 1
ATOM 952 N N . ARG B 1 38 ? -6.379 5.41 2.764 1 98.75 38 ARG B N 1
ATOM 953 C CA . ARG B 1 38 ? -7.395 6.031 3.607 1 98.75 38 ARG B CA 1
ATOM 954 C C . ARG B 1 38 ? -6.758 6.934 4.66 1 98.75 38 ARG B C 1
ATOM 956 O O . ARG B 1 38 ? -7.211 8.062 4.875 1 98.75 38 ARG B O 1
ATOM 963 N N . GLU B 1 39 ? -5.758 6.469 5.293 1 98.56 39 GLU B N 1
ATOM 964 C CA . GLU B 1 39 ? -5.051 7.25 6.301 1 98.56 39 GLU B CA 1
ATOM 965 C C . GLU B 1 39 ? -4.441 8.516 5.695 1 98.56 39 GLU B C 1
ATOM 967 O O . GLU B 1 39 ? -4.504 9.586 6.293 1 98.56 39 GLU B O 1
ATOM 972 N N . ASN B 1 40 ? -3.953 8.383 4.516 1 98.56 40 ASN B N 1
ATOM 973 C CA . ASN B 1 40 ? -3.379 9.531 3.82 1 98.56 40 ASN B CA 1
ATOM 974 C C . ASN B 1 40 ? -4.434 10.594 3.525 1 98.56 40 ASN B C 1
ATOM 976 O O . ASN B 1 40 ? -4.18 11.789 3.699 1 98.56 40 ASN B O 1
ATOM 980 N N . ASN B 1 41 ? -5.562 10.203 3.084 1 98.5 41 ASN B N 1
ATOM 981 C CA . ASN B 1 41 ? -6.668 11.125 2.836 1 98.5 41 ASN B CA 1
ATOM 982 C C . ASN B 1 41 ? -7.066 11.875 4.102 1 98.5 41 ASN B C 1
ATOM 984 O O . ASN B 1 41 ? -7.297 13.086 4.066 1 98.5 41 ASN B O 1
ATOM 988 N N . ILE B 1 42 ? -7.145 11.125 5.191 1 98.5 42 ILE B N 1
ATOM 989 C CA . ILE B 1 42 ? -7.531 11.695 6.48 1 98.5 42 ILE B CA 1
ATOM 990 C C . ILE B 1 42 ? -6.492 12.727 6.918 1 98.5 42 ILE B C 1
ATOM 992 O O . ILE B 1 42 ? -6.848 13.836 7.328 1 98.5 42 ILE B O 1
ATOM 996 N N . VAL B 1 43 ? -5.254 12.484 6.746 1 98.75 43 VAL B N 1
ATOM 997 C CA . VAL B 1 43 ? -4.191 13.375 7.207 1 98.75 43 VAL B CA 1
ATOM 998 C C . VAL B 1 43 ? -4.098 14.586 6.285 1 98.75 43 VAL B C 1
ATOM 1000 O O . VAL B 1 43 ? -3.855 15.711 6.746 1 98.75 43 VAL B O 1
ATOM 1003 N N . GLN B 1 44 ? -4.387 14.438 5.035 1 98.38 44 GLN B N 1
ATOM 1004 C CA . GLN B 1 44 ? -4.438 15.555 4.102 1 98.38 44 GLN B CA 1
ATOM 1005 C C . GLN B 1 44 ? -5.566 16.516 4.461 1 98.38 44 GLN B C 1
ATOM 1007 O O . GLN B 1 44 ? -5.414 17.734 4.332 1 98.38 44 GLN B O 1
ATOM 1012 N N . GLU B 1 45 ? -6.574 15.945 4.895 1 98.38 45 GLU B N 1
ATOM 1013 C CA . GLU B 1 45 ? -7.688 16.766 5.359 1 98.38 45 GLU B CA 1
ATOM 1014 C C . GLU B 1 45 ? -7.301 17.562 6.605 1 98.38 45 GLU B C 1
ATOM 1016 O O . GLU B 1 45 ? -7.672 18.734 6.742 1 98.38 45 GLU B O 1
ATOM 1021 N N . GLN B 1 46 ? -6.539 16.922 7.461 1 98.56 46 GLN B N 1
ATOM 1022 C CA . GLN B 1 46 ? -6.043 17.594 8.656 1 98.56 46 GLN B CA 1
ATOM 1023 C C . GLN B 1 46 ? -5.109 18.734 8.289 1 98.56 46 GLN B C 1
ATOM 1025 O O . GLN B 1 46 ? -5.16 19.812 8.906 1 98.56 46 GLN B O 1
ATOM 1030 N N . VAL B 1 47 ? -4.363 18.609 7.266 1 98.69 47 VAL B N 1
ATOM 1031 C CA . VAL B 1 47 ? -3.48 19.656 6.777 1 98.69 47 VAL B CA 1
ATOM 1032 C C . VAL B 1 47 ? -4.309 20.844 6.277 1 98.69 47 VAL B C 1
ATOM 1034 O O . VAL B 1 47 ? -4.035 22 6.621 1 98.69 47 VAL B O 1
ATOM 1037 N N . ASN B 1 48 ? -5.328 20.516 5.555 1 97.88 48 ASN B N 1
ATOM 1038 C CA . ASN B 1 48 ? -6.207 21.547 5.031 1 97.88 48 ASN B CA 1
ATOM 1039 C C . ASN B 1 48 ? -6.891 22.328 6.156 1 97.88 48 ASN B C 1
ATOM 1041 O O . ASN B 1 48 ? -6.992 23.547 6.098 1 97.88 48 ASN B O 1
ATOM 1045 N N . MET B 1 49 ? -7.324 21.656 7.211 1 97.38 49 MET B N 1
ATOM 1046 C CA . MET B 1 49 ? -7.977 22.281 8.367 1 97.38 49 MET B CA 1
ATOM 1047 C C . MET B 1 49 ? -7.012 23.188 9.109 1 97.38 49 MET B C 1
ATOM 1049 O O . MET B 1 49 ? -7.355 24.328 9.438 1 97.38 49 MET B O 1
ATOM 1053 N N . LEU B 1 50 ? -5.812 22.75 9.227 1 97.25 50 LEU B N 1
ATOM 1054 C CA . LEU B 1 50 ? -4.805 23.516 9.953 1 97.25 50 LEU B CA 1
ATOM 1055 C C . LEU B 1 50 ? -4.383 24.75 9.156 1 97.25 50 LEU B C 1
ATOM 1057 O O . LEU B 1 50 ? -4.215 25.828 9.727 1 97.25 50 LEU B O 1
ATOM 1061 N N . MET B 1 51 ? -4.301 24.641 7.883 1 96.25 51 MET B N 1
ATOM 1062 C CA . MET B 1 51 ? -3.953 25.75 7.004 1 96.25 51 MET B CA 1
ATOM 1063 C C . MET B 1 5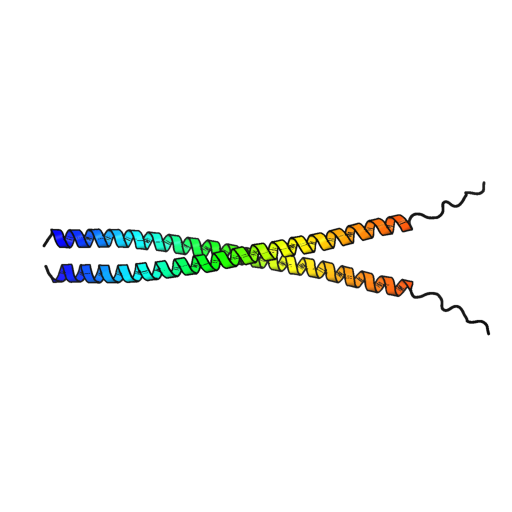1 ? -5.039 26.828 7.016 1 96.25 51 MET B C 1
ATOM 1065 O O . MET B 1 51 ? -4.742 28.016 7.043 1 96.25 51 MET B O 1
ATOM 1069 N N . ASN B 1 52 ? -6.262 26.312 7.035 1 94.25 52 ASN B N 1
ATOM 1070 C CA . ASN B 1 52 ? -7.379 27.234 7.121 1 94.25 52 ASN B CA 1
ATOM 1071 C C . ASN B 1 52 ? -7.375 28 8.438 1 94.25 52 ASN B C 1
ATOM 1073 O O . ASN B 1 52 ? -7.672 29.203 8.469 1 94.25 52 ASN B O 1
ATOM 1077 N N . MET B 1 53 ? -7.004 27.391 9.531 1 88.31 53 MET B N 1
ATOM 1078 C CA . MET B 1 53 ? -6.93 28.016 10.844 1 88.31 53 MET B CA 1
ATOM 1079 C C . MET B 1 53 ? -5.848 29.094 10.883 1 88.31 53 MET B C 1
ATOM 1081 O O . MET B 1 53 ? -6.055 30.172 11.422 1 88.31 53 MET B O 1
ATOM 1085 N N . ILE B 1 54 ? -4.801 28.875 10.195 1 86.06 54 ILE B N 1
ATOM 1086 C CA . ILE B 1 54 ? -3.682 29.797 10.148 1 86.06 54 ILE B CA 1
ATOM 1087 C C . ILE B 1 54 ? -4.051 31.016 9.289 1 86.06 54 ILE B C 1
ATOM 1089 O O . ILE B 1 54 ? -3.775 32.156 9.664 1 86.06 54 ILE B O 1
ATOM 1093 N N . GLN B 1 55 ? -4.77 30.719 8.266 1 88.06 55 GLN B N 1
ATOM 1094 C CA . GLN B 1 55 ? -5.156 31.781 7.363 1 88.06 55 GLN B CA 1
ATOM 1095 C C . GLN B 1 55 ? -6.207 32.688 8.008 1 88.06 55 GLN B C 1
ATOM 1097 O O . GLN B 1 55 ? -6.172 33.906 7.836 1 88.06 55 GLN B O 1
ATOM 1102 N N . GLU B 1 56 ? -7.086 32.094 8.805 1 83.12 56 GLU B N 1
ATOM 1103 C CA . GLU B 1 56 ? -8.109 32.844 9.508 1 83.12 56 GLU B CA 1
ATOM 1104 C C . GLU B 1 56 ? -7.488 33.719 10.586 1 83.12 56 GLU B C 1
ATOM 1106 O O . GLU B 1 56 ? -7.914 34.875 10.781 1 83.12 56 GLU B O 1
ATOM 1111 N N . THR B 1 57 ? -6.488 33.281 11.164 1 77.25 57 THR B N 1
ATOM 1112 C CA . THR B 1 57 ? -5.805 34.062 12.203 1 77.25 57 THR B CA 1
ATOM 1113 C C . THR B 1 57 ? -5.023 35.219 11.594 1 77.25 57 THR B C 1
ATOM 1115 O O . THR B 1 57 ? -5.016 36.312 12.141 1 77.25 57 THR B O 1
ATOM 1118 N N . GLU B 1 58 ? -4.465 34.969 10.422 1 77.62 58 GLU B N 1
ATOM 1119 C CA . GLU B 1 58 ? -3.699 36 9.734 1 77.62 58 GL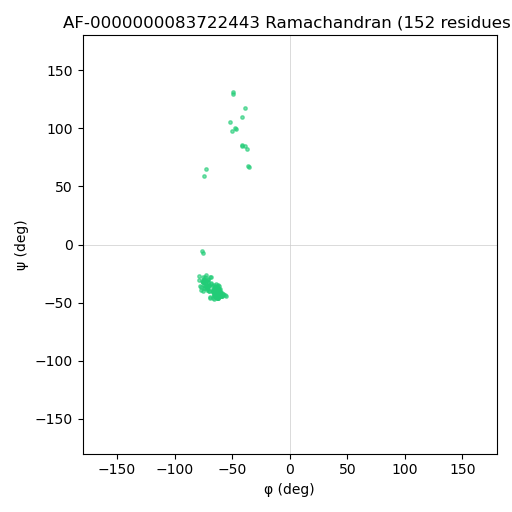U B CA 1
ATOM 1120 C C . GLU B 1 58 ? -4.609 37.094 9.203 1 77.62 58 GLU B C 1
ATOM 1122 O O . GLU B 1 58 ? -4.238 38.281 9.203 1 77.62 58 GLU B O 1
ATOM 1127 N N . GLN B 1 59 ? -5.766 36.719 8.844 1 79.62 59 GLN B N 1
ATOM 1128 C CA . GLN B 1 59 ? -6.723 37.688 8.32 1 79.62 59 GLN B CA 1
ATOM 1129 C C . GLN B 1 59 ? -7.309 38.562 9.445 1 79.62 59 GLN B C 1
ATOM 1131 O O . GLN B 1 59 ? -7.547 39.75 9.258 1 79.62 59 GLN B O 1
ATOM 1136 N N . MET B 1 60 ? -7.449 38.062 10.672 1 71.81 60 MET B N 1
ATOM 1137 C CA . MET B 1 60 ? -7.973 38.812 11.828 1 71.81 60 MET B CA 1
ATOM 1138 C C . MET B 1 60 ? -6.941 39.781 12.359 1 71.81 60 MET B C 1
ATOM 1140 O O . MET B 1 60 ? -7.297 40.875 12.805 1 71.81 60 MET B O 1
ATOM 1144 N N . GLU B 1 61 ? -5.715 39.469 12.188 1 67.56 61 GLU B N 1
ATOM 1145 C CA . GLU B 1 61 ? -4.645 40.344 12.656 1 67.56 61 GLU B CA 1
ATOM 1146 C C . GLU B 1 61 ? -4.457 41.531 11.727 1 67.56 61 GLU B C 1
ATOM 1148 O O . GLU B 1 61 ? -4.156 42.656 12.172 1 67.56 61 GLU B O 1
ATOM 1153 N N . ASP B 1 62 ? -4.59 41.375 10.57 1 67.94 62 ASP B N 1
ATOM 1154 C CA . ASP B 1 62 ? -4.465 42.438 9.602 1 67.94 62 ASP B CA 1
ATOM 1155 C C . ASP B 1 62 ? -5.633 43.406 9.703 1 67.94 62 ASP B C 1
ATOM 1157 O O . ASP B 1 62 ? -5.445 44.625 9.602 1 67.94 62 ASP B O 1
ATOM 1161 N N . GLU B 1 63 ? -6.793 43 10 1 63.66 63 GLU B N 1
ATOM 1162 C CA . GLU B 1 63 ? -7.953 43.875 10.164 1 63.66 63 GLU B CA 1
ATOM 1163 C C . GLU B 1 63 ? -7.867 44.656 11.469 1 63.66 63 GLU B C 1
ATOM 1165 O O . GLU B 1 63 ? -8.336 45.812 11.539 1 63.66 63 GLU B O 1
ATOM 1170 N N . GLY B 1 64 ? -7.328 44.156 12.484 1 57.47 64 GLY B N 1
ATOM 1171 C CA . GLY B 1 64 ? -7.137 44.844 13.742 1 57.47 64 GLY B CA 1
ATOM 1172 C C . GLY B 1 64 ? -6.059 45.906 13.672 1 57.47 64 GLY B C 1
ATOM 1173 O O . GLY B 1 64 ? -6.148 46.938 14.352 1 57.47 64 GLY B O 1
ATOM 1174 N N . GLN B 1 65 ? -5.016 45.688 13.008 1 57.09 65 GLN B N 1
ATOM 1175 C CA . GLN B 1 65 ? -3.969 46.719 12.859 1 57.09 65 GLN B CA 1
ATOM 1176 C C . GLN B 1 65 ? -4.453 47.875 12.008 1 57.09 65 GLN B C 1
ATOM 1178 O O . GLN B 1 65 ? -4.027 49.031 12.219 1 57.09 65 GLN B O 1
ATOM 1183 N N . GLU B 1 66 ? -5.285 47.656 11.195 1 56.97 66 GLU B N 1
ATOM 1184 C CA . GLU B 1 66 ? -5.797 48.75 10.398 1 5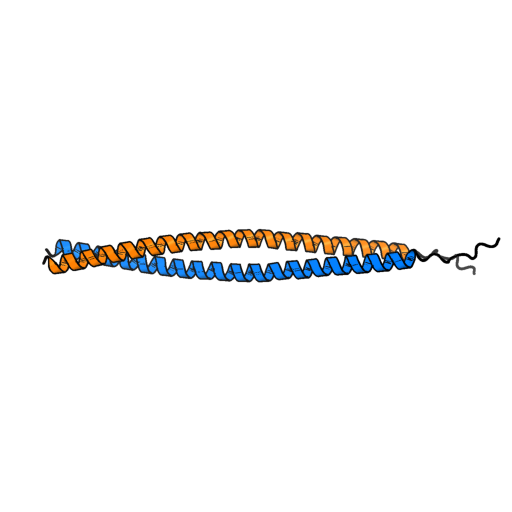6.97 66 GLU B CA 1
ATOM 1185 C C . GLU B 1 66 ? -6.684 49.688 11.234 1 56.97 66 GLU B C 1
ATOM 1187 O O . GLU B 1 66 ? -6.707 50.906 11.016 1 56.97 66 GLU B O 1
ATOM 1192 N N . VAL B 1 67 ? -7.324 49.219 12.211 1 56.19 67 VAL B N 1
ATOM 1193 C CA . VAL B 1 67 ? -8.188 50.031 13.039 1 56.19 67 VAL B CA 1
ATOM 1194 C C . VAL B 1 67 ? -7.332 50.906 13.977 1 56.19 67 VAL B C 1
ATOM 1196 O O . VAL B 1 67 ? -7.68 52.031 14.281 1 56.19 67 VAL B O 1
ATOM 1199 N N . GLY B 1 68 ? -6.195 50.469 14.422 1 55.22 68 GLY B N 1
ATOM 1200 C CA . GLY B 1 68 ? -5.344 51.25 15.305 1 55.22 68 GLY B CA 1
ATOM 1201 C C . GLY B 1 68 ? -4.641 52.406 14.602 1 55.22 68 GLY B C 1
ATOM 1202 O O . GLY B 1 68 ? -4.078 53.281 15.25 1 55.22 68 GLY B O 1
ATOM 1203 N N . ARG B 1 69 ? -4.418 52.312 13.367 1 51.22 69 ARG B N 1
ATOM 1204 C CA . ARG B 1 69 ? -3.824 53.406 12.625 1 51.22 69 ARG B CA 1
ATOM 1205 C C . ARG B 1 69 ? -4.84 54.531 12.383 1 51.22 69 ARG B C 1
ATOM 1207 O O . ARG B 1 69 ? -4.535 55.531 11.727 1 51.22 69 ARG B O 1
ATOM 1214 N N . LEU B 1 70 ? -6.055 54.344 12.703 1 48.41 70 LEU B N 1
ATOM 1215 C CA . LEU B 1 70 ? -6.93 55.5 12.578 1 48.41 70 LEU B CA 1
ATOM 1216 C C . LEU B 1 70 ? -6.664 56.5 13.703 1 48.41 70 LEU B C 1
ATOM 1218 O O . LEU B 1 70 ? -7.117 56.312 14.836 1 48.41 70 LEU B O 1
ATOM 1222 N N . ARG B 1 71 ? -5.488 57.031 13.875 1 50.34 71 ARG B N 1
ATOM 1223 C CA . ARG B 1 71 ? -5.215 58.25 14.641 1 50.34 71 ARG B CA 1
ATOM 1224 C C . ARG B 1 71 ? -6.152 59.375 14.227 1 50.34 71 ARG B C 1
ATOM 1226 O O . ARG B 1 71 ? -6.52 59.469 13.055 1 50.34 71 ARG B O 1
ATOM 1233 N N . PRO B 1 72 ? -6.824 60.094 15.227 1 54.06 72 PRO B N 1
ATOM 1234 C CA . PRO B 1 72 ? -7.664 61.281 15.086 1 54.06 72 PRO B CA 1
ATOM 1235 C C . PRO B 1 72 ? -7.02 62.375 14.211 1 54.06 72 PRO B C 1
ATOM 1237 O O . PRO B 1 72 ? -5.797 62.531 14.219 1 54.06 72 PRO B O 1
ATOM 1240 N N . ARG B 1 73 ? -7.414 62.469 12.984 1 50.69 73 ARG B N 1
ATOM 1241 C CA . ARG B 1 73 ? -7.102 63.625 12.141 1 50.69 73 ARG B CA 1
ATOM 1242 C C . ARG B 1 73 ? -7.105 64.938 12.961 1 50.69 73 ARG B C 1
ATOM 1244 O O . ARG B 1 73 ? -8.156 65.375 13.422 1 50.69 73 ARG B O 1
ATOM 1251 N N . GLY B 1 74 ? -6.246 65.125 13.82 1 47.28 74 GLY B N 1
ATOM 1252 C CA . GLY B 1 74 ? -6.062 66.5 14.375 1 47.28 74 GLY B CA 1
ATOM 1253 C C . GLY B 1 74 ? -6.184 67.562 13.344 1 47.28 74 GLY B C 1
ATOM 1254 O O . GLY B 1 74 ? -5.91 67.375 12.156 1 47.28 74 GLY B O 1
ATOM 1255 N N . THR B 1 75 ? -7.254 68.5 13.5 1 45.88 75 THR B N 1
ATOM 1256 C CA . THR B 1 75 ? -7.527 69.75 12.875 1 45.88 75 THR B CA 1
ATOM 1257 C C . THR B 1 75 ? -6.246 70.562 12.742 1 45.88 75 THR B C 1
ATOM 1259 O O . THR B 1 75 ? -5.582 70.875 13.742 1 45.88 75 THR B O 1
ATOM 1262 N N . LEU B 1 76 ? -5.488 70.375 11.742 1 42.81 76 LEU B N 1
ATOM 1263 C CA . LEU B 1 76 ? -4.41 71.312 11.406 1 42.81 76 LEU B CA 1
ATOM 1264 C C . LEU B 1 76 ? -4.863 72.75 11.578 1 42.81 76 LEU B C 1
ATOM 1266 O O . LEU B 1 76 ? -5.809 73.188 10.922 1 42.81 76 LEU B O 1
ATOM 1270 N N . ILE B 1 77 ? -4.836 73.438 12.797 1 47.56 77 ILE B N 1
ATOM 1271 C CA . ILE B 1 77 ? -4.938 74.875 12.961 1 47.56 77 ILE B CA 1
ATOM 1272 C C . ILE B 1 77 ? -3.908 75.562 12.07 1 47.56 77 ILE B C 1
ATOM 1274 O O . ILE B 1 77 ? -2.709 75.312 12.172 1 47.56 77 ILE B O 1
ATOM 1278 N N . VAL B 1 78 ? -4.344 76.25 10.836 1 34.41 78 VAL B N 1
ATOM 1279 C CA . VAL B 1 78 ? -3.633 77.375 10.273 1 34.41 78 VAL B CA 1
ATOM 1280 C C . VAL B 1 78 ? -3.736 78.562 11.234 1 34.41 78 VAL B C 1
ATOM 1282 O O . VAL B 1 78 ? -4.793 78.812 11.82 1 34.41 78 VAL B O 1
#

InterPro domains:
  IPR038864 Protein heading date repressor 1 [PTHR37205] (2-66)

Secondary structure (DSSP, 8-state):
-HHHHHHHHHHHHHHHHHHHHHHHHHHHHHHHHHHHHHHHHHHHHHHHHHHHHHHHHHHHHHHHHHHHT---------/-HHHHHHHHHHHHHHHHHHHHHHHHHHHHHHHHHHHHHHHHHHHHHHHHHHHHHHHHHHHHHHHHHHHT---------

Organism: NCBI:txid97028

Radius of gyration: 35.35 Å; Cα contacts (8 Å, |Δi|>4): 70; chains: 2; bounding box: 16×122×74 Å